Protein AF-W1Y097-F1 (afdb_monomer_lite)

Radius of gyration: 20.46 Å; chains: 1; bounding box: 29×60×45 Å

Secondary structure (DSSP, 8-state):
------PPEEETTEEE--S-------------------------TTTTTT-EEEEES--SSS-HHHHHHHHHHTT-EEESS--TT--EEEE----

Organism: NCBI:txid408170

Sequence (95 aa):
LMYILNIGNVNEEGYKPSSVKGRIFRKSSRVSACNNFNSLGNPNYDVFNGDTVVFTGRLSSMTRDEAIRLVRRLGGASGSSVTKKTTILVSNIKD

InterPro domains:
  IPR001357 BRCT domain [PF00533] (44-91)
  IPR001357 BRCT domain [PS50172] (43-95)
  IPR036420 BRCT domain superfamily [G3DSA:3.40.50.10190] (24-95)
  IPR036420 BRCT domain superfamily [SSF52113] (42-92)

Foldseek 3Di:
DDDDDDAWDADPVGTDGDPPPDDCPDDDPPPPPPPPPPDPDDLQLAPAAQAEEEEDDADPPDGPVVVQVSQVSSNHHYDPDDDPRHPYYHYPDDD

Structure (mmCIF, N/CA/C/O backbone):
data_AF-W1Y097-F1
#
_entry.id   AF-W1Y097-F1
#
loop_
_atom_site.group_PDB
_atom_site.id
_atom_site.type_symbol
_atom_site.label_atom_id
_atom_site.label_alt_id
_atom_site.label_comp_id
_atom_site.label_asym_id
_atom_site.label_entity_id
_atom_site.label_seq_id
_atom_site.pdbx_PDB_ins_code
_atom_site.Cartn_x
_atom_site.Cartn_y
_atom_site.Cartn_z
_atom_site.occupancy
_atom_site.B_iso_or_equiv
_atom_site.auth_seq_id
_atom_site.auth_comp_id
_atom_site.auth_asym_id
_atom_site.auth_atom_id
_atom_site.pdbx_PDB_model_num
ATOM 1 N N . LEU A 1 1 ? 2.915 19.921 34.763 1.00 36.84 1 LEU A N 1
ATOM 2 C CA . LEU A 1 1 ? 4.251 19.889 34.123 1.00 36.84 1 LEU A CA 1
ATOM 3 C C . LEU A 1 1 ? 4.151 20.576 32.768 1.00 36.84 1 LEU A C 1
ATOM 5 O O . LEU A 1 1 ? 3.322 20.169 31.967 1.00 36.84 1 LEU A O 1
ATOM 9 N N . MET A 1 2 ? 4.945 21.621 32.539 1.00 30.28 2 MET A N 1
ATOM 10 C CA . MET A 1 2 ? 4.999 22.372 31.281 1.00 30.28 2 MET A CA 1
ATOM 11 C C . MET A 1 2 ? 6.088 21.761 30.390 1.00 30.28 2 MET A C 1
ATOM 13 O O . MET A 1 2 ? 7.247 21.704 30.796 1.00 30.28 2 MET A O 1
ATOM 17 N N . TYR A 1 3 ? 5.725 21.252 29.212 1.00 46.25 3 TYR A N 1
ATOM 18 C CA . TYR A 1 3 ? 6.689 20.708 28.252 1.00 46.25 3 TYR A CA 1
ATOM 19 C C . TYR A 1 3 ? 7.225 21.847 27.385 1.00 46.25 3 TYR A C 1
ATOM 21 O O . TYR A 1 3 ? 6.479 22.442 26.613 1.00 46.25 3 TYR A O 1
ATOM 29 N N . ILE A 1 4 ? 8.513 22.160 27.518 1.00 52.59 4 ILE A N 1
ATOM 30 C CA . ILE A 1 4 ? 9.171 23.184 26.703 1.00 52.59 4 ILE A CA 1
ATOM 31 C C . ILE A 1 4 ? 9.613 22.517 25.397 1.00 52.59 4 ILE A C 1
ATOM 33 O O . ILE A 1 4 ? 10.594 21.772 25.367 1.00 52.59 4 ILE A O 1
ATOM 37 N N . LEU A 1 5 ? 8.856 22.734 24.323 1.00 56.16 5 LEU A N 1
ATOM 38 C CA . LEU A 1 5 ? 9.234 22.305 22.980 1.00 56.16 5 LEU A CA 1
ATOM 39 C C . LEU A 1 5 ? 10.180 23.355 22.383 1.00 56.16 5 LEU A C 1
ATOM 41 O O . LEU A 1 5 ? 9.736 24.410 21.944 1.00 56.16 5 LEU A O 1
ATOM 45 N N . ASN A 1 6 ? 11.484 23.077 22.374 1.00 60.50 6 ASN A N 1
ATOM 46 C CA . ASN A 1 6 ? 12.457 23.932 21.689 1.00 60.50 6 ASN A CA 1
ATOM 47 C 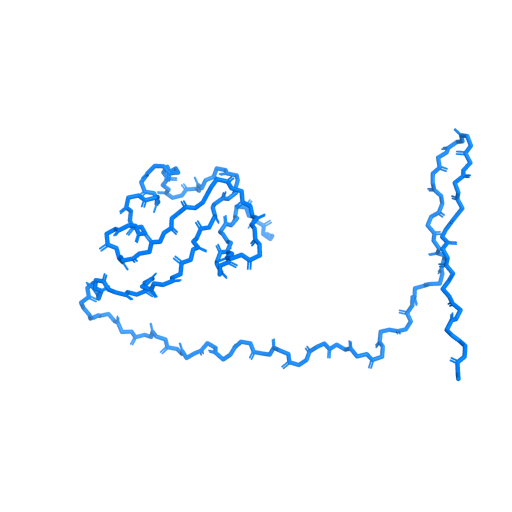C . ASN A 1 6 ? 12.476 23.601 20.190 1.00 60.50 6 ASN A C 1
ATOM 49 O O . ASN A 1 6 ? 13.090 22.615 19.770 1.00 60.50 6 ASN A O 1
ATOM 53 N N . ILE A 1 7 ? 11.793 24.422 19.392 1.00 71.50 7 ILE A N 1
ATOM 54 C CA . ILE A 1 7 ? 11.836 24.372 17.924 1.00 71.50 7 ILE A CA 1
ATOM 55 C C . ILE A 1 7 ? 13.056 25.174 17.429 1.00 71.50 7 ILE A C 1
ATOM 57 O O . ILE A 1 7 ? 13.477 26.135 18.068 1.00 71.50 7 ILE A O 1
ATOM 61 N N . GLY A 1 8 ? 13.668 24.733 16.324 1.00 70.38 8 GLY A N 1
ATOM 62 C CA . GLY A 1 8 ? 14.744 25.460 15.634 1.00 70.38 8 GLY A CA 1
ATOM 63 C C . GLY A 1 8 ? 14.293 26.812 15.056 1.00 70.38 8 GLY A C 1
ATOM 64 O O . GLY A 1 8 ? 13.104 27.118 15.045 1.00 70.38 8 GLY A O 1
ATOM 65 N N . ASN A 1 9 ? 15.239 27.615 14.567 1.00 78.31 9 ASN A N 1
ATOM 66 C CA . ASN A 1 9 ? 14.978 28.956 14.026 1.00 78.31 9 ASN A CA 1
ATOM 67 C C . ASN A 1 9 ? 15.017 28.930 12.483 1.00 78.31 9 ASN A C 1
ATOM 69 O O . ASN A 1 9 ? 15.860 28.239 11.907 1.00 78.31 9 ASN A O 1
ATOM 73 N N . VAL A 1 10 ? 14.102 29.652 11.829 1.00 83.62 10 VAL A N 1
ATOM 74 C CA . VAL A 1 10 ? 14.067 29.852 10.371 1.00 83.62 10 VAL A CA 1
ATOM 75 C C . VAL A 1 10 ? 14.434 31.308 10.088 1.00 83.62 10 VAL A C 1
ATOM 77 O O . VAL A 1 10 ? 13.750 32.210 10.570 1.00 83.62 10 VAL A O 1
ATOM 80 N N . ASN A 1 11 ? 15.482 31.530 9.299 1.00 82.94 11 ASN A N 1
ATOM 81 C CA . ASN A 1 11 ? 15.882 32.843 8.797 1.00 82.94 11 ASN A CA 1
ATOM 82 C C . ASN A 1 11 ? 15.963 32.832 7.258 1.00 82.94 11 ASN A C 1
ATOM 84 O O . ASN A 1 11 ? 15.731 31.808 6.618 1.00 82.94 11 ASN A O 1
ATOM 88 N N . GLU A 1 12 ? 16.274 33.981 6.656 1.00 81.44 12 GLU A N 1
ATOM 89 C CA . GLU A 1 12 ? 16.369 34.137 5.193 1.00 81.44 12 GLU A CA 1
ATOM 90 C C . GLU A 1 12 ? 17.454 33.246 4.557 1.00 81.44 12 GLU A C 1
ATOM 92 O O . GLU A 1 12 ? 17.343 32.865 3.396 1.00 81.44 12 GLU A O 1
ATOM 97 N N . GLU A 1 13 ? 18.464 32.851 5.336 1.00 81.12 13 GLU A N 1
ATOM 98 C CA . GLU A 1 13 ? 19.545 31.947 4.923 1.00 81.12 13 GLU A CA 1
ATOM 99 C C . GLU A 1 13 ? 19.202 30.457 5.111 1.00 81.12 13 GLU A C 1
ATOM 101 O O . GLU A 1 13 ? 19.978 29.580 4.725 1.00 81.12 13 GLU A O 1
ATOM 106 N N . GLY A 1 14 ? 18.033 30.148 5.682 1.00 80.81 14 GLY A N 1
ATOM 107 C CA . GLY A 1 14 ? 17.501 28.796 5.791 1.00 80.81 14 GLY A CA 1
ATOM 108 C C . GLY A 1 14 ? 17.070 28.403 7.203 1.00 80.81 14 GLY A C 1
ATOM 109 O O . GLY A 1 14 ? 16.628 29.205 8.022 1.00 80.81 14 GLY A O 1
ATOM 110 N N . TYR A 1 15 ? 17.129 27.104 7.485 1.00 85.56 15 TYR A N 1
ATOM 111 C CA . TYR A 1 15 ? 16.660 26.538 8.747 1.00 85.56 15 TYR A CA 1
ATOM 112 C C . TYR A 1 15 ? 17.823 26.033 9.597 1.00 85.56 15 TYR A C 1
ATOM 114 O O . TYR A 1 15 ? 18.594 25.173 9.163 1.00 85.56 15 TYR A O 1
ATOM 122 N N . LYS A 1 16 ? 17.897 26.500 10.848 1.00 82.69 16 LYS A N 1
ATOM 123 C CA . LYS A 1 16 ? 18.800 25.961 11.867 1.00 82.69 16 LYS A CA 1
ATOM 124 C C . LYS A 1 16 ? 18.016 25.053 12.826 1.00 82.69 16 LYS A C 1
ATOM 126 O O . LYS A 1 16 ? 17.204 25.567 13.604 1.00 82.69 16 LYS A O 1
ATOM 131 N N . PRO A 1 17 ? 18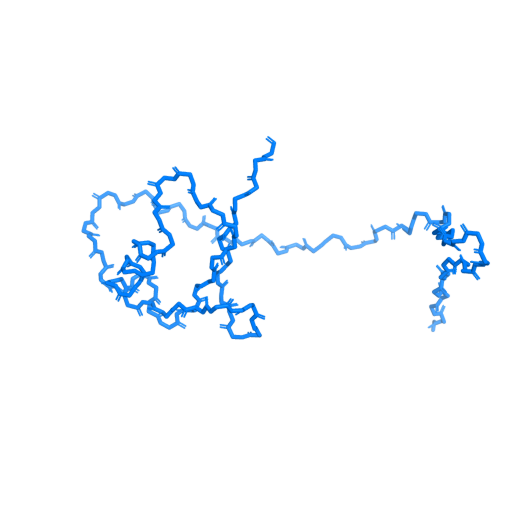.258 23.727 12.830 1.00 72.88 17 PRO A N 1
ATOM 132 C CA . PRO A 1 17 ? 17.564 22.809 13.729 1.00 72.88 17 PRO A CA 1
ATOM 133 C C . PRO A 1 17 ? 17.901 23.089 15.198 1.00 72.88 17 PRO A C 1
ATOM 135 O O . PRO A 1 17 ? 18.943 23.669 15.518 1.00 72.88 17 PRO A O 1
ATOM 138 N N . SER A 1 18 ? 17.021 22.665 16.110 1.00 75.25 18 SER A N 1
ATOM 139 C CA . SER A 1 18 ? 17.278 22.800 17.545 1.00 75.25 18 SER A CA 1
ATOM 140 C C . SER A 1 18 ? 18.510 21.978 17.948 1.00 75.25 18 SER A C 1
ATOM 142 O O . SER A 1 18 ? 18.658 20.811 17.595 1.00 75.25 18 SER A O 1
ATOM 144 N N . SER A 1 19 ? 19.434 22.605 18.682 1.00 66.00 19 SER A N 1
ATOM 145 C CA . SER A 1 19 ? 20.713 21.993 19.080 1.00 66.00 19 SER A CA 1
ATOM 146 C C . SER A 1 19 ? 20.570 20.977 20.214 1.00 66.00 19 SER A C 1
ATOM 148 O O . SER A 1 19 ? 21.457 20.152 20.439 1.00 66.00 19 SER A O 1
ATOM 150 N N . VAL A 1 20 ? 19.450 21.014 20.938 1.00 62.00 20 VAL A N 1
ATOM 151 C CA . VAL A 1 20 ? 19.173 20.073 22.019 1.00 62.00 20 VAL A CA 1
ATOM 152 C C . VAL A 1 20 ? 18.690 18.768 21.399 1.00 62.00 20 VAL A C 1
ATOM 154 O O . VAL A 1 20 ? 17.514 18.615 21.073 1.00 62.00 20 VAL A O 1
ATOM 157 N N . LYS A 1 21 ? 19.602 17.800 21.263 1.00 57.84 21 LYS A N 1
ATOM 158 C CA . LYS A 1 21 ? 19.261 16.403 20.971 1.00 57.84 21 LYS A CA 1
ATOM 159 C C . LYS A 1 21 ? 18.401 15.909 22.138 1.00 57.84 21 LYS A C 1
ATOM 161 O O . LYS A 1 21 ? 18.927 15.580 23.200 1.00 57.84 21 LYS A O 1
ATOM 166 N N . GLY A 1 22 ? 17.076 15.986 21.992 1.00 56.59 22 GLY A N 1
ATOM 167 C CA . GLY A 1 22 ? 16.131 15.650 23.054 1.00 56.59 22 GLY A CA 1
ATOM 168 C C . GLY A 1 22 ? 16.494 14.307 23.690 1.00 56.59 22 GLY A C 1
ATOM 169 O O . GLY A 1 22 ? 16.789 13.341 22.986 1.00 56.59 22 GLY A O 1
ATOM 170 N N . ARG A 1 23 ? 16.525 14.236 25.026 1.00 57.75 23 ARG A N 1
ATOM 171 C CA . ARG A 1 23 ? 16.739 12.959 25.721 1.00 57.75 23 ARG A CA 1
ATOM 172 C C . ARG A 1 23 ? 15.553 12.048 25.403 1.00 57.75 23 ARG A C 1
ATOM 174 O O . ARG A 1 23 ? 14.425 12.332 25.800 1.00 57.75 23 ARG A O 1
ATOM 181 N N . ILE A 1 24 ? 15.800 10.963 24.672 1.00 58.34 24 ILE A N 1
ATOM 182 C CA . ILE A 1 24 ? 14.780 9.959 24.353 1.00 58.34 24 ILE A CA 1
ATOM 183 C C . ILE A 1 24 ? 14.495 9.162 25.633 1.00 58.34 24 ILE A C 1
ATOM 185 O O . ILE A 1 24 ? 15.195 8.201 25.938 1.00 58.34 24 ILE A O 1
ATOM 189 N N . PHE A 1 25 ? 13.481 9.570 26.402 1.00 58.59 25 PHE A N 1
ATOM 190 C CA . PHE A 1 25 ? 13.108 8.894 27.654 1.00 58.59 25 PHE A CA 1
ATOM 191 C C . PHE A 1 25 ? 12.339 7.589 27.440 1.00 58.59 25 PHE A C 1
ATOM 193 O O . PHE A 1 25 ? 12.371 6.710 28.296 1.00 58.59 25 PHE A O 1
ATOM 200 N N . ARG A 1 26 ? 11.643 7.437 26.307 1.00 59.22 26 ARG A N 1
ATOM 201 C CA . ARG A 1 26 ? 10.920 6.207 25.975 1.00 59.22 26 ARG A CA 1
ATOM 202 C C . ARG A 1 26 ? 11.164 5.815 24.531 1.00 59.22 26 ARG A C 1
ATOM 204 O O . ARG A 1 26 ? 10.604 6.403 23.611 1.00 59.22 26 ARG A O 1
ATOM 211 N N . LYS A 1 27 ? 11.975 4.777 24.348 1.00 62.81 27 LYS A N 1
ATOM 212 C CA . LYS A 1 27 ? 11.928 3.967 23.133 1.00 62.81 27 LYS A CA 1
ATOM 213 C C . LYS A 1 27 ? 10.694 3.070 23.238 1.00 62.81 27 LYS A C 1
ATOM 215 O O . LYS A 1 27 ? 10.444 2.487 24.290 1.00 62.81 27 LYS A O 1
ATOM 220 N N . SER A 1 28 ? 9.878 3.034 22.189 1.00 61.25 28 SER A N 1
ATOM 221 C CA . SER A 1 28 ? 8.693 2.177 22.143 1.00 61.25 28 SER A CA 1
ATOM 222 C C . SER A 1 28 ? 9.117 0.711 22.252 1.00 61.25 28 SER A C 1
ATOM 224 O O . SER A 1 28 ? 10.004 0.279 21.527 1.00 61.25 28 SER A O 1
ATOM 226 N N . SER A 1 29 ? 8.471 -0.054 23.131 1.00 65.94 29 SER A N 1
ATOM 227 C CA . SER A 1 29 ? 8.670 -1.501 23.273 1.00 65.94 29 SER A CA 1
ATOM 228 C C . SER A 1 29 ? 7.825 -2.316 22.291 1.00 65.94 29 SER A C 1
ATOM 230 O O . SER A 1 29 ? 7.566 -3.488 22.5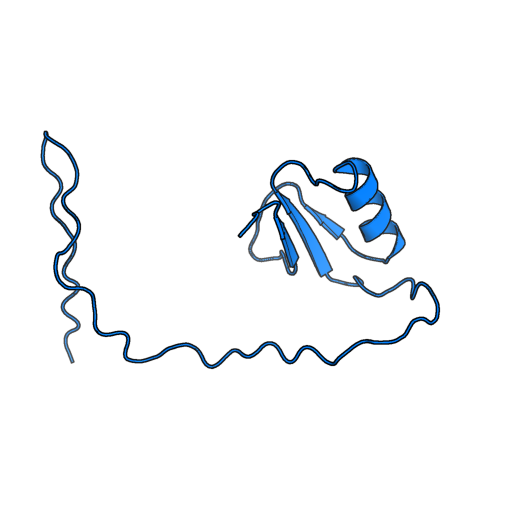47 1.00 65.94 29 SER A O 1
ATOM 232 N N . ARG A 1 30 ? 7.339 -1.708 21.197 1.00 57.25 30 ARG A N 1
ATOM 233 C CA . ARG A 1 30 ? 6.617 -2.421 20.138 1.00 57.25 30 ARG A CA 1
ATOM 234 C C . ARG A 1 30 ? 7.592 -3.345 19.408 1.00 57.25 30 ARG A C 1
ATOM 236 O O . ARG A 1 30 ? 8.092 -3.022 18.339 1.00 57.25 30 ARG A O 1
ATOM 243 N N . VAL A 1 31 ? 7.879 -4.482 20.025 1.00 59.38 31 VAL A N 1
ATOM 244 C CA . VAL A 1 31 ? 8.393 -5.660 19.348 1.00 59.38 31 VAL A CA 1
ATOM 245 C C . VAL A 1 31 ? 7.182 -6.242 18.637 1.00 59.38 31 VAL A C 1
ATOM 247 O O . VAL A 1 31 ? 6.283 -6.779 19.282 1.00 59.38 31 VAL A O 1
ATOM 250 N N . SER A 1 32 ? 7.107 -6.068 17.320 1.00 57.78 32 SER A N 1
ATOM 251 C CA . SER A 1 32 ? 6.231 -6.910 16.514 1.00 57.78 32 SER A CA 1
ATOM 252 C C . SER A 1 32 ? 6.669 -8.341 16.789 1.00 57.78 32 SER A C 1
ATOM 254 O O . SER A 1 32 ? 7.799 -8.699 16.463 1.00 57.78 32 SER A O 1
ATOM 256 N N . ALA A 1 33 ? 5.832 -9.133 17.457 1.00 55.84 33 ALA A N 1
ATOM 257 C CA . ALA A 1 33 ? 6.077 -10.556 17.591 1.00 55.84 33 ALA A CA 1
ATOM 258 C C . ALA A 1 33 ? 6.029 -11.151 16.179 1.00 55.84 33 ALA A C 1
ATOM 260 O O . ALA A 1 33 ? 4.959 -11.450 15.653 1.00 55.84 33 ALA A O 1
ATOM 261 N N . CYS A 1 34 ? 7.182 -11.255 15.522 1.00 47.31 34 CYS A N 1
ATOM 262 C CA . CYS A 1 34 ? 7.311 -12.107 14.362 1.00 47.31 34 CYS A CA 1
ATOM 263 C C . CYS A 1 34 ? 7.327 -13.538 14.896 1.00 47.31 34 CYS A C 1
ATOM 265 O O . CYS A 1 34 ? 8.337 -14.048 15.376 1.00 47.31 34 CYS A O 1
ATOM 267 N N . ASN A 1 35 ? 6.174 -14.197 14.853 1.00 46.78 35 ASN A N 1
ATOM 268 C CA . ASN A 1 35 ? 6.185 -15.646 14.910 1.00 46.78 35 ASN A CA 1
ATOM 269 C C . ASN A 1 35 ? 7.001 -16.108 13.698 1.00 46.78 35 ASN A C 1
ATOM 271 O O . ASN A 1 35 ? 6.678 -15.751 12.565 1.00 46.78 35 ASN A O 1
ATOM 275 N N . ASN A 1 36 ? 8.094 -16.828 13.952 1.00 53.31 36 ASN A N 1
ATOM 276 C CA . ASN A 1 36 ? 8.903 -17.498 12.940 1.00 53.31 36 ASN A CA 1
ATOM 277 C C . ASN A 1 36 ? 7.999 -18.389 12.074 1.00 53.31 36 ASN A C 1
ATOM 279 O O . ASN A 1 36 ? 7.771 -19.550 12.406 1.00 53.31 36 ASN A O 1
ATOM 283 N N . PHE A 1 37 ? 7.483 -17.872 10.961 1.00 49.41 37 PHE A N 1
ATOM 284 C CA . PHE A 1 37 ? 6.772 -18.676 9.971 1.00 49.41 37 PHE A CA 1
ATOM 285 C C . PHE A 1 37 ? 7.783 -19.312 9.017 1.00 49.41 37 PHE A C 1
ATOM 287 O O . PHE A 1 37 ? 7.845 -19.014 7.829 1.00 49.41 37 PHE A O 1
ATOM 294 N N . ASN A 1 38 ? 8.572 -20.239 9.556 1.00 60.25 38 ASN A N 1
ATOM 295 C CA . ASN A 1 38 ? 9.171 -21.293 8.751 1.00 60.25 38 ASN A CA 1
ATOM 296 C C . ASN A 1 38 ? 8.081 -22.341 8.494 1.00 60.25 38 ASN A C 1
ATOM 298 O O . ASN A 1 38 ? 8.025 -23.365 9.166 1.00 60.25 38 ASN A O 1
ATOM 302 N N . SER A 1 39 ? 7.178 -22.069 7.553 1.00 43.88 39 SER A N 1
ATOM 303 C CA . SER A 1 39 ? 6.295 -23.099 7.003 1.00 43.88 39 SER A CA 1
ATOM 304 C C . SER A 1 39 ? 6.357 -23.038 5.487 1.00 43.88 39 SER A C 1
ATOM 306 O O . SER A 1 39 ? 5.642 -22.292 4.820 1.00 43.88 39 SER A O 1
ATOM 308 N N . LEU A 1 40 ? 7.277 -23.835 4.955 1.00 51.06 40 LEU A N 1
ATOM 309 C CA . LEU A 1 40 ? 7.353 -24.224 3.557 1.00 51.06 40 LEU A CA 1
ATOM 310 C C . LEU A 1 40 ? 6.169 -25.177 3.279 1.00 51.06 40 LEU A C 1
ATOM 312 O O . LEU A 1 40 ? 6.340 -26.388 3.201 1.00 51.06 40 LEU A O 1
ATOM 316 N N . GLY A 1 41 ? 4.938 -24.663 3.249 1.00 49.31 41 GLY A N 1
ATOM 317 C CA . GLY A 1 41 ? 3.752 -25.522 3.240 1.00 49.31 41 GLY A CA 1
ATOM 318 C C . GLY A 1 41 ? 2.489 -24.787 2.819 1.00 49.31 41 GLY A C 1
ATOM 319 O O . GLY A 1 41 ? 1.857 -24.123 3.634 1.00 49.31 41 GLY A O 1
ATOM 320 N N . ASN A 1 42 ? 2.125 -24.973 1.548 1.00 56.81 42 ASN A N 1
ATOM 321 C CA . ASN A 1 42 ? 0.984 -24.402 0.825 1.00 56.81 42 ASN A CA 1
ATOM 322 C C . ASN A 1 42 ? 0.988 -22.866 0.659 1.00 56.81 42 ASN A C 1
ATOM 324 O O . ASN A 1 42 ? 1.165 -22.132 1.632 1.00 56.81 42 ASN A O 1
ATOM 328 N N . PRO A 1 43 ? 0.745 -22.336 -0.560 1.00 56.53 43 PRO A N 1
ATOM 329 C CA . PRO A 1 43 ? 0.423 -20.928 -0.736 1.00 56.53 43 PRO A CA 1
ATOM 330 C C . PRO A 1 43 ? -0.960 -20.700 -0.122 1.00 56.53 43 PRO A C 1
ATOM 332 O O . PRO A 1 43 ? -1.981 -20.811 -0.795 1.00 56.53 43 PRO A O 1
ATOM 335 N N . ASN A 1 44 ? -0.984 -20.467 1.189 1.00 61.59 44 ASN A N 1
ATOM 336 C CA . ASN A 1 44 ? -2.182 -20.123 1.933 1.00 61.59 44 ASN A CA 1
ATOM 337 C C . ASN A 1 44 ? -2.792 -18.899 1.239 1.00 61.59 44 ASN A C 1
ATOM 339 O O . ASN A 1 44 ? -2.186 -17.829 1.187 1.00 61.59 44 ASN A O 1
ATOM 343 N N . TYR A 1 45 ? -3.955 -19.093 0.627 1.00 66.06 45 TYR A N 1
ATOM 344 C CA . TYR A 1 45 ? -4.610 -18.119 -0.246 1.00 66.06 45 TYR A CA 1
ATOM 345 C C . TYR A 1 45 ? -5.140 -16.887 0.510 1.00 66.06 45 TYR A C 1
ATOM 347 O O . TYR A 1 45 ? -5.605 -15.953 -0.128 1.00 66.06 45 TYR A O 1
ATOM 355 N N . ASP A 1 46 ? -4.968 -16.848 1.836 1.00 78.06 46 ASP A N 1
ATOM 356 C CA . ASP A 1 46 ? -5.505 -15.823 2.735 1.00 78.06 46 ASP A CA 1
ATOM 357 C C . ASP A 1 46 ? -4.439 -15.119 3.598 1.00 78.06 46 ASP A C 1
ATOM 359 O O . ASP A 1 46 ? -4.777 -14.464 4.582 1.00 78.06 46 ASP A O 1
ATOM 363 N N . VAL A 1 47 ? -3.145 -15.227 3.265 1.00 83.31 47 VAL A N 1
ATOM 364 C CA . VAL A 1 47 ? -2.058 -14.615 4.069 1.00 83.31 47 VAL A CA 1
ATOM 365 C C . VAL A 1 47 ? -2.226 -13.103 4.237 1.00 83.31 47 VAL A C 1
ATOM 367 O O . VAL A 1 47 ? -1.838 -12.564 5.269 1.00 83.31 47 VAL A O 1
ATOM 370 N N . PHE A 1 48 ? -2.801 -12.424 3.243 1.00 85.00 48 PHE A N 1
ATOM 371 C CA . PHE A 1 48 ? -3.035 -10.980 3.288 1.00 85.00 48 PHE A CA 1
ATOM 372 C C . PHE A 1 48 ? -4.517 -10.626 3.423 1.00 85.00 48 PHE A C 1
ATOM 374 O O . PHE A 1 48 ? -4.903 -9.497 3.117 1.00 85.00 48 PHE A O 1
ATOM 381 N N . ASN A 1 49 ? -5.366 -11.564 3.848 1.00 87.56 49 ASN A N 1
ATOM 382 C CA . ASN A 1 49 ? -6.793 -11.298 3.957 1.00 87.56 49 ASN A CA 1
ATOM 383 C C . ASN A 1 49 ? -7.068 -10.160 4.958 1.00 87.56 49 ASN A C 1
ATOM 385 O O . ASN A 1 49 ? -6.667 -10.219 6.119 1.00 87.56 49 ASN A O 1
ATOM 389 N N . GLY A 1 50 ? -7.749 -9.111 4.495 1.00 88.25 50 GLY A N 1
ATOM 390 C CA . GLY A 1 50 ? -8.030 -7.903 5.280 1.00 88.25 50 GLY A CA 1
ATOM 391 C C . GLY A 1 50 ? -6.893 -6.875 5.334 1.00 88.25 50 GLY A C 1
ATOM 392 O O . GLY A 1 50 ? -7.122 -5.755 5.796 1.00 88.25 50 GLY A O 1
ATOM 393 N N . ASP A 1 51 ? -5.711 -7.194 4.804 1.00 91.94 51 ASP A N 1
ATOM 394 C CA . ASP A 1 51 ? -4.574 -6.280 4.787 1.00 91.94 51 ASP A CA 1
ATOM 395 C C . ASP A 1 51 ? -4.508 -5.438 3.514 1.00 91.94 51 ASP A C 1
ATOM 397 O O . ASP A 1 51 ? -4.758 -5.894 2.395 1.00 91.94 51 ASP A O 1
ATOM 401 N N . THR A 1 52 ? -4.120 -4.172 3.691 1.00 94.31 52 THR A N 1
ATOM 402 C CA . THR A 1 52 ? -3.802 -3.270 2.578 1.00 94.31 52 THR A CA 1
ATOM 403 C C . THR A 1 52 ? -2.295 -3.071 2.484 1.00 94.31 52 THR A C 1
ATOM 405 O O . THR A 1 52 ? -1.679 -2.493 3.385 1.00 94.31 52 THR A O 1
ATOM 408 N N . VAL A 1 53 ? -1.713 -3.521 1.372 1.00 95.19 53 VAL A N 1
ATOM 409 C CA . VAL A 1 53 ? -0.283 -3.432 1.061 1.00 95.19 53 VAL A CA 1
ATOM 410 C C . VAL A 1 53 ? -0.022 -2.264 0.110 1.00 95.19 53 VAL A C 1
ATOM 412 O O . VAL A 1 53 ? -0.697 -2.103 -0.909 1.00 95.19 53 VAL A O 1
ATOM 415 N N . VAL A 1 54 ? 0.979 -1.441 0.407 1.00 95.62 54 VAL A N 1
ATOM 416 C CA . VAL A 1 54 ? 1.430 -0.356 -0.473 1.00 95.62 54 VAL A CA 1
ATOM 417 C C . VAL A 1 54 ? 2.895 -0.564 -0.814 1.00 95.62 54 VAL A C 1
ATOM 419 O O . VAL A 1 54 ? 3.721 -0.819 0.055 1.00 95.62 54 VAL A O 1
ATOM 422 N N . PHE A 1 55 ? 3.219 -0.415 -2.094 1.00 94.25 55 PHE A N 1
ATOM 423 C CA . PHE A 1 55 ? 4.588 -0.492 -2.592 1.00 94.25 55 PHE A CA 1
ATOM 424 C C . PHE A 1 55 ? 5.140 0.917 -2.820 1.00 94.25 55 PHE A C 1
ATOM 426 O O . PHE A 1 55 ? 4.424 1.790 -3.324 1.00 94.25 55 PHE A O 1
ATOM 433 N N . THR A 1 56 ? 6.413 1.154 -2.528 1.00 91.94 56 THR A N 1
ATOM 434 C CA . THR A 1 56 ? 7.108 2.411 -2.842 1.00 91.94 56 THR A CA 1
ATOM 435 C C . THR A 1 56 ? 8.438 2.140 -3.538 1.00 91.94 56 THR A C 1
ATOM 437 O O . THR A 1 56 ? 9.158 1.194 -3.220 1.00 91.94 56 THR A O 1
ATOM 440 N N . GLY A 1 57 ? 8.752 2.976 -4.532 1.00 87.94 57 GLY A N 1
ATOM 441 C CA . GLY A 1 57 ? 9.926 2.796 -5.385 1.00 87.94 57 GLY A CA 1
ATOM 442 C C . GLY A 1 57 ? 9.807 1.622 -6.365 1.00 87.94 57 GLY A C 1
ATOM 443 O O . GLY A 1 57 ? 8.745 1.016 -6.535 1.00 87.94 57 GLY A O 1
ATOM 444 N N . ARG A 1 58 ? 10.921 1.326 -7.044 1.00 88.94 58 ARG A N 1
ATOM 445 C CA . ARG A 1 58 ? 11.059 0.175 -7.947 1.00 88.94 58 ARG A CA 1
ATOM 446 C C . ARG A 1 58 ? 11.557 -1.021 -7.147 1.00 88.94 58 ARG A C 1
ATOM 448 O O . ARG A 1 58 ? 12.582 -0.897 -6.489 1.00 88.94 58 ARG A O 1
ATOM 455 N N . LEU A 1 59 ? 10.868 -2.157 -7.206 1.00 90.94 59 LEU A N 1
ATOM 456 C CA . LEU A 1 59 ? 11.317 -3.379 -6.536 1.00 90.94 59 LEU A CA 1
ATOM 457 C C . LE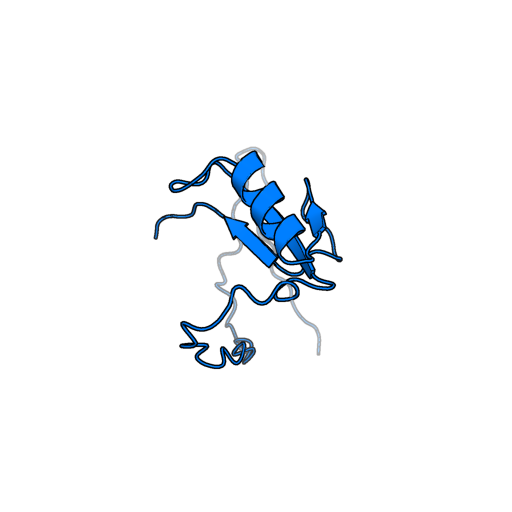U A 1 59 ? 12.418 -4.058 -7.366 1.00 90.94 59 LEU A C 1
ATOM 459 O O . LEU A 1 59 ? 12.403 -4.003 -8.595 1.00 90.94 59 LEU A O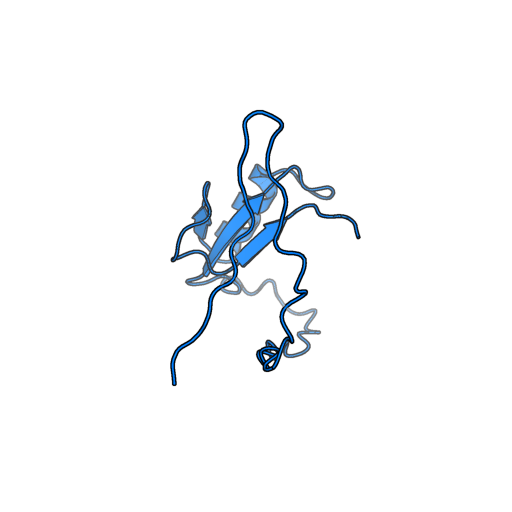 1
ATOM 463 N N . SER A 1 60 ? 13.381 -4.686 -6.693 1.00 88.38 60 SER A N 1
ATOM 464 C CA . SER A 1 60 ? 14.527 -5.332 -7.351 1.00 88.38 60 SER A CA 1
ATOM 465 C C . SER A 1 60 ? 14.172 -6.687 -7.971 1.00 88.38 60 SER A C 1
ATOM 467 O O . SER A 1 60 ? 14.748 -7.062 -8.985 1.00 88.38 60 SER A O 1
ATOM 469 N N . SER A 1 61 ? 13.234 -7.416 -7.359 1.00 88.56 61 SER A N 1
ATOM 470 C CA . SER A 1 61 ? 12.924 -8.810 -7.712 1.00 88.56 61 SER A CA 1
ATOM 471 C C . SER A 1 61 ? 11.742 -8.973 -8.667 1.00 88.56 61 SER A C 1
ATOM 473 O O . SER A 1 61 ? 11.620 -10.019 -9.290 1.00 88.56 61 SER A O 1
ATOM 475 N N . MET A 1 62 ? 10.847 -7.986 -8.751 1.00 92.31 62 MET A N 1
ATOM 476 C CA . MET A 1 62 ? 9.636 -8.057 -9.574 1.00 92.31 62 MET A CA 1
ATOM 477 C C . MET A 1 62 ? 9.132 -6.660 -9.937 1.00 92.31 62 MET A C 1
ATOM 479 O O . MET A 1 62 ? 9.500 -5.666 -9.311 1.00 92.31 62 MET A O 1
ATOM 483 N N . THR A 1 63 ? 8.262 -6.567 -10.932 1.00 93.19 63 THR A N 1
ATOM 484 C CA . THR A 1 63 ? 7.558 -5.321 -11.253 1.00 93.19 63 THR A CA 1
ATOM 485 C C . THR A 1 63 ? 6.484 -5.007 -10.210 1.00 93.19 63 THR A C 1
ATOM 487 O O . THR A 1 63 ? 5.990 -5.880 -9.491 1.00 93.19 63 THR A O 1
ATOM 490 N N . ARG A 1 64 ? 6.078 -3.734 -10.136 1.00 92.38 64 ARG A N 1
ATOM 491 C CA . ARG A 1 64 ? 4.986 -3.310 -9.249 1.00 92.38 64 ARG A CA 1
ATOM 492 C C . ARG A 1 64 ? 3.685 -4.060 -9.565 1.00 92.38 64 ARG A C 1
ATOM 494 O O . ARG A 1 64 ? 2.975 -4.453 -8.645 1.00 92.38 64 ARG A O 1
ATOM 501 N N . ASP A 1 65 ? 3.403 -4.300 -10.844 1.00 92.88 65 ASP A N 1
ATOM 502 C CA . ASP A 1 65 ? 2.200 -5.006 -11.293 1.00 92.88 65 ASP A CA 1
ATOM 503 C C . ASP A 1 65 ? 2.213 -6.494 -10.931 1.00 92.88 65 ASP A C 1
ATOM 505 O O . ASP A 1 65 ? 1.182 -7.065 -10.574 1.00 92.88 65 ASP A O 1
ATOM 509 N N . GLU A 1 66 ? 3.374 -7.149 -10.991 1.00 93.88 66 GLU A N 1
ATOM 510 C CA . GLU A 1 66 ? 3.534 -8.521 -10.494 1.00 93.88 66 GLU A CA 1
ATOM 511 C C . GLU A 1 66 ? 3.310 -8.601 -8.986 1.00 93.88 66 GLU A C 1
ATOM 513 O O . GLU A 1 66 ? 2.569 -9.472 -8.528 1.00 93.88 66 GLU A O 1
ATOM 518 N N . ALA A 1 67 ? 3.861 -7.653 -8.227 1.00 93.56 67 ALA A N 1
ATOM 519 C CA . ALA A 1 67 ? 3.672 -7.592 -6.782 1.00 93.56 67 ALA A CA 1
ATOM 520 C C . ALA A 1 67 ? 2.195 -7.392 -6.402 1.00 93.56 67 ALA A C 1
ATOM 522 O O . ALA A 1 67 ? 1.672 -8.081 -5.525 1.00 93.56 67 ALA A O 1
ATOM 523 N N . ILE A 1 68 ? 1.491 -6.500 -7.106 1.00 93.44 68 ILE A N 1
ATOM 524 C CA . ILE A 1 68 ? 0.052 -6.275 -6.919 1.00 93.44 68 ILE A CA 1
ATOM 525 C C . ILE A 1 68 ? -0.746 -7.548 -7.217 1.00 93.44 68 ILE A C 1
ATOM 527 O O . ILE A 1 68 ? -1.624 -7.923 -6.437 1.00 93.44 68 ILE A O 1
ATOM 531 N N . ARG A 1 69 ? -0.442 -8.233 -8.328 1.00 93.75 69 ARG A N 1
ATOM 532 C CA . ARG A 1 69 ? -1.103 -9.497 -8.690 1.00 93.75 69 ARG A CA 1
ATOM 533 C C . ARG A 1 69 ? -0.870 -10.579 -7.638 1.00 93.75 69 ARG A C 1
ATOM 535 O O . ARG A 1 69 ? -1.804 -11.309 -7.315 1.00 93.75 69 ARG A O 1
ATOM 542 N N . LEU A 1 70 ? 0.335 -10.652 -7.076 1.00 92.12 70 LEU A N 1
ATOM 543 C CA . LEU A 1 70 ? 0.670 -11.602 -6.019 1.00 92.12 70 LEU A CA 1
ATOM 544 C C . LEU A 1 70 ? -0.133 -11.341 -4.739 1.00 92.12 70 LEU A C 1
ATOM 546 O O . LEU A 1 70 ? -0.740 -12.271 -4.219 1.00 92.12 70 LEU A O 1
ATOM 550 N N . VAL A 1 71 ? -0.187 -10.091 -4.270 1.00 92.12 71 VAL A N 1
ATOM 551 C CA . VAL A 1 71 ? -0.954 -9.723 -3.065 1.00 92.12 71 VAL A CA 1
ATOM 552 C C . VAL A 1 71 ? -2.439 -10.027 -3.242 1.00 92.12 71 VAL A C 1
ATOM 554 O O . VAL A 1 71 ? -3.043 -10.630 -2.361 1.00 92.12 71 VAL A O 1
ATOM 557 N N . ARG A 1 72 ? -3.014 -9.696 -4.405 1.00 91.00 72 ARG A N 1
ATOM 558 C CA . ARG A 1 72 ? -4.423 -9.998 -4.706 1.00 91.00 72 ARG A CA 1
ATOM 559 C C . ARG A 1 72 ? -4.712 -11.496 -4.740 1.00 91.00 72 ARG A C 1
ATOM 561 O O . ARG A 1 72 ? -5.750 -11.922 -4.253 1.00 91.00 72 ARG A O 1
ATOM 568 N N . ARG A 1 73 ? -3.793 -12.300 -5.289 1.00 90.12 73 ARG A N 1
ATOM 569 C CA . ARG A 1 73 ? -3.911 -13.769 -5.304 1.00 90.12 73 ARG A CA 1
ATOM 570 C C . ARG A 1 73 ? -3.882 -14.376 -3.898 1.00 90.12 73 ARG A C 1
ATOM 572 O O . ARG A 1 73 ? -4.398 -15.466 -3.705 1.00 90.12 73 ARG A O 1
ATOM 579 N N . LEU A 1 74 ? -3.270 -13.675 -2.952 1.00 89.94 74 LEU A N 1
ATOM 580 C CA . LEU A 1 74 ? -3.144 -14.061 -1.548 1.00 89.94 74 LEU A CA 1
ATOM 581 C C . LEU A 1 74 ? -4.203 -13.378 -0.651 1.00 89.94 74 LEU A C 1
ATOM 583 O O . LEU A 1 74 ? -4.014 -13.294 0.563 1.00 89.94 74 LEU A O 1
ATOM 587 N N . GLY A 1 75 ? -5.274 -12.840 -1.251 1.00 89.31 75 GLY A N 1
ATOM 588 C CA . GLY A 1 75 ? -6.432 -12.285 -0.540 1.00 89.31 75 GLY A CA 1
ATOM 589 C C . GLY A 1 75 ? -6.295 -10.828 -0.082 1.00 89.31 75 GLY A C 1
ATOM 590 O O . GLY A 1 75 ? -7.198 -10.307 0.567 1.00 89.31 75 GLY A O 1
ATOM 591 N N . GLY A 1 76 ? -5.194 -10.150 -0.416 1.00 91.69 76 GLY A N 1
ATOM 592 C CA . GLY A 1 76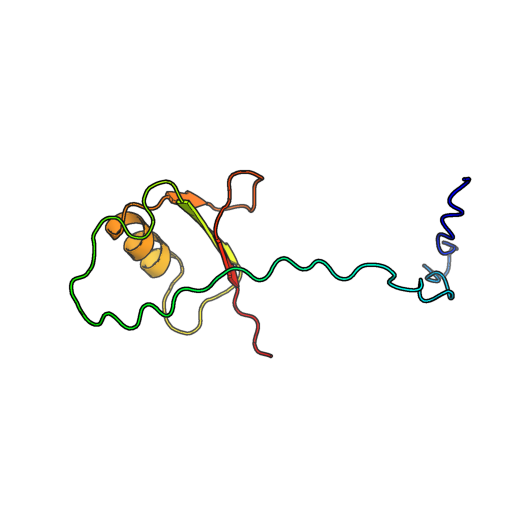 ? -4.921 -8.784 0.034 1.00 91.69 76 GLY A CA 1
ATOM 593 C C . GLY A 1 76 ? -5.341 -7.682 -0.933 1.00 91.69 76 GLY A C 1
ATOM 594 O O . GLY A 1 76 ? -5.483 -7.879 -2.145 1.00 91.69 76 GLY A O 1
ATOM 595 N N . ALA A 1 77 ? -5.467 -6.469 -0.398 1.00 93.94 77 ALA A N 1
ATOM 596 C CA . ALA A 1 77 ? -5.691 -5.256 -1.176 1.00 93.94 77 ALA A CA 1
ATOM 597 C C . ALA A 1 77 ? -4.373 -4.508 -1.429 1.00 93.94 77 ALA A C 1
ATOM 599 O O . ALA A 1 77 ? -3.477 -4.484 -0.589 1.00 93.94 77 ALA A O 1
ATOM 600 N N . SER A 1 78 ? -4.258 -3.845 -2.583 1.00 94.50 78 SER A N 1
ATOM 601 C CA . SER A 1 78 ? -3.092 -3.025 -2.935 1.00 94.50 78 SER A CA 1
ATOM 602 C C . SER A 1 78 ? -3.470 -1.551 -3.092 1.00 94.50 78 SER A C 1
ATOM 604 O O . SER A 1 78 ? -4.387 -1.249 -3.860 1.00 94.50 78 SER A O 1
ATOM 606 N N . GLY A 1 79 ? -2.741 -0.638 -2.447 1.00 92.56 79 GLY A N 1
ATOM 607 C CA . GLY A 1 79 ? -2.946 0.812 -2.568 1.00 92.56 79 GLY A CA 1
ATOM 608 C C . GLY A 1 79 ? -1.877 1.534 -3.401 1.00 92.56 79 GLY A C 1
ATOM 609 O O . GLY A 1 79 ? -0.733 1.086 -3.518 1.00 92.56 79 GLY A O 1
ATOM 610 N N . SER A 1 80 ? -2.241 2.689 -3.967 1.00 91.19 80 SER A N 1
ATOM 611 C CA . SER A 1 80 ? -1.315 3.615 -4.645 1.00 91.19 80 SER A CA 1
ATOM 612 C C . SER A 1 80 ? -0.676 4.635 -3.697 1.00 91.19 80 SER A C 1
ATOM 614 O O . SER A 1 80 ? 0.391 5.166 -3.997 1.00 91.19 80 SER A O 1
ATOM 616 N N . SER A 1 81 ? -1.296 4.886 -2.543 1.00 91.81 81 SER A N 1
ATOM 617 C CA . SER A 1 81 ? -0.836 5.851 -1.546 1.00 91.81 81 SER A CA 1
ATOM 618 C C . SER A 1 81 ? -0.916 5.269 -0.144 1.00 91.81 81 SER A C 1
ATOM 620 O O . SER A 1 81 ? -1.782 4.447 0.157 1.00 91.81 81 SER A O 1
ATOM 622 N N . VAL A 1 82 ? -0.018 5.728 0.725 1.00 92.56 82 VAL A N 1
ATOM 623 C CA . VAL A 1 82 ? -0.023 5.345 2.135 1.00 92.56 82 VAL A CA 1
ATOM 624 C C . VAL A 1 82 ? -1.153 6.094 2.836 1.00 92.56 82 VAL A C 1
ATOM 626 O O . VAL A 1 82 ? -1.156 7.319 2.917 1.00 92.56 82 VAL A O 1
ATOM 629 N N . THR A 1 83 ? -2.128 5.343 3.331 1.00 93.81 83 THR A N 1
ATOM 630 C CA . THR A 1 83 ? -3.263 5.853 4.115 1.00 93.81 83 THR A CA 1
ATOM 631 C C . THR A 1 83 ? -3.284 5.227 5.508 1.00 93.81 83 THR A C 1
ATOM 633 O O . THR A 1 83 ? -2.608 4.228 5.751 1.00 93.81 83 THR A O 1
ATOM 636 N N . LYS A 1 84 ? -4.136 5.737 6.409 1.00 93.75 84 LYS A N 1
ATOM 637 C CA . LYS A 1 84 ? -4.357 5.158 7.749 1.00 93.75 84 LYS A CA 1
ATOM 638 C C . LYS A 1 84 ? -4.831 3.692 7.724 1.00 93.75 84 LYS A C 1
ATOM 640 O O . LYS A 1 84 ? -4.673 3.000 8.720 1.00 93.75 84 LYS A O 1
ATOM 645 N N . LYS A 1 85 ? -5.404 3.224 6.608 1.00 91.44 85 LYS A N 1
ATOM 646 C CA . LYS A 1 85 ? -5.856 1.833 6.422 1.00 91.44 85 LYS A CA 1
ATOM 647 C C . LYS A 1 85 ? -4.744 0.886 5.949 1.00 91.44 85 LYS A C 1
ATOM 649 O O . LYS A 1 85 ? -4.991 -0.301 5.804 1.00 91.44 85 LYS A O 1
ATOM 654 N N . THR A 1 86 ? -3.552 1.405 5.656 1.00 94.25 86 THR A N 1
ATOM 655 C CA . THR A 1 86 ? -2.430 0.601 5.149 1.00 94.25 86 THR A CA 1
ATOM 656 C C . THR A 1 86 ? -1.838 -0.219 6.284 1.00 94.25 86 THR A C 1
ATOM 658 O O . THR A 1 86 ? -1.369 0.366 7.260 1.00 94.25 86 THR A O 1
ATOM 661 N N . THR A 1 87 ? -1.821 -1.545 6.146 1.00 94.81 87 THR A N 1
ATOM 662 C CA . THR A 1 87 ? -1.186 -2.431 7.132 1.00 94.81 87 THR A CA 1
ATOM 663 C C . THR A 1 87 ? 0.297 -2.615 6.826 1.00 94.81 87 THR A C 1
ATOM 665 O O . THR A 1 87 ? 1.126 -2.590 7.733 1.00 94.81 87 THR A O 1
ATOM 668 N N . ILE A 1 88 ? 0.649 -2.776 5.544 1.00 92.62 88 ILE A N 1
ATOM 669 C CA . ILE A 1 88 ? 1.998 -3.176 5.126 1.00 92.62 88 ILE A CA 1
ATOM 670 C C . ILE A 1 88 ? 2.541 -2.187 4.094 1.00 92.62 88 ILE A C 1
ATOM 672 O O . ILE A 1 88 ? 1.905 -1.913 3.075 1.00 92.62 88 ILE A O 1
ATOM 676 N N . LEU A 1 89 ? 3.745 -1.672 4.345 1.00 93.38 89 LEU A N 1
ATOM 677 C CA . LEU A 1 89 ? 4.502 -0.841 3.413 1.00 93.38 89 LEU A CA 1
ATOM 678 C C . LEU A 1 89 ? 5.740 -1.608 2.947 1.00 93.38 89 LEU A C 1
ATOM 680 O O . LEU A 1 89 ? 6.569 -1.998 3.764 1.00 93.38 89 LEU A O 1
ATOM 684 N N . VAL A 1 90 ? 5.876 -1.789 1.638 1.00 92.50 90 VAL A N 1
ATOM 685 C CA . VAL A 1 90 ? 7.030 -2.443 1.013 1.00 92.50 90 VAL A CA 1
ATOM 686 C C . VAL A 1 90 ? 7.842 -1.386 0.275 1.00 92.50 90 VAL A C 1
ATOM 688 O O . VAL A 1 90 ? 7.347 -0.784 -0.679 1.00 92.50 90 VAL A O 1
ATOM 691 N N . SER A 1 91 ? 9.082 -1.164 0.701 1.00 90.88 91 SER A N 1
ATOM 692 C CA . SER A 1 91 ? 9.985 -0.162 0.130 1.00 90.88 91 SER A CA 1
ATOM 693 C C . SER A 1 91 ? 11.289 -0.789 -0.365 1.00 90.88 91 SER A C 1
ATOM 695 O O . SER A 1 91 ? 11.778 -1.770 0.189 1.00 90.88 91 SER A O 1
ATOM 697 N N . ASN A 1 92 ? 11.873 -0.200 -1.411 1.00 87.56 92 ASN A N 1
ATOM 698 C CA . ASN A 1 92 ? 13.235 -0.516 -1.847 1.00 87.56 92 ASN A CA 1
ATOM 699 C C . ASN A 1 92 ? 14.229 0.424 -1.157 1.00 87.56 92 ASN A C 1
ATOM 701 O O . ASN A 1 92 ? 14.667 1.416 -1.739 1.00 87.56 92 ASN A O 1
ATOM 705 N N . ILE A 1 93 ? 14.530 0.138 0.102 1.00 80.00 93 ILE A N 1
ATOM 706 C CA . ILE A 1 93 ? 15.663 0.738 0.806 1.00 80.00 93 ILE A CA 1
ATOM 707 C C . ILE A 1 93 ? 16.719 -0.353 0.934 1.00 80.00 93 ILE A C 1
ATOM 709 O O . ILE A 1 93 ? 16.441 -1.427 1.461 1.00 80.00 93 ILE A O 1
ATOM 713 N N . LYS A 1 94 ? 17.904 -0.089 0.384 1.00 67.38 94 LYS A N 1
ATOM 714 C CA . LYS A 1 94 ? 19.112 -0.841 0.714 1.00 67.38 94 LYS A CA 1
ATOM 715 C C . LYS A 1 94 ? 19.722 -0.168 1.941 1.00 67.38 94 LYS A C 1
ATOM 717 O O . LYS A 1 94 ? 19.946 1.040 1.880 1.00 67.38 94 LYS A O 1
ATOM 722 N N . ASP A 1 95 ? 19.920 -0.936 3.008 1.00 60.09 95 ASP A N 1
ATOM 723 C CA . ASP A 1 95 ? 20.783 -0.547 4.131 1.00 60.09 95 ASP A CA 1
ATOM 724 C C . ASP A 1 95 ? 22.256 -0.483 3.694 1.00 60.09 95 ASP A C 1
ATOM 726 O O . ASP A 1 95 ? 22.644 -1.271 2.792 1.00 60.09 95 ASP A O 1
#

pLDDT: mean 76.51, std 17.36, range [30.28, 95.62]